Protein AF-A0AAD1ZZU9-F1 (afdb_monomer)

InterPro domains:
  IPR015943 WD40/YVTN repeat-like-containing domain superfamily [G3DSA:2.130.10.10] (36-115)
  IPR036322 WD40-repeat-containing domain superfamily [SSF50978] (57-115)
  IPR045161 U3 small nucleolar RNA-associated protein 18 [PTHR18359] (18-115)

Radius of gyration: 28.48 Å; Cα contacts (8 Å, |Δi|>4): 158; chains: 1; bounding box: 65×38×75 Å

Nearest PDB structures (foldseek):
  7mq9-assembly1_LS  TM=8.471E-01  e=1.586E-06  Homo sapiens
  6zqa-assembly1_UR  TM=8.095E-01  e=3.127E-05  Saccharomyces cerevisiae S288C
  7d5t-assembly1_B8  TM=7.642E-01  e=8.991E-05  Saccharomyces cerevisiae S288C
  6zqe-assembly1_UR  TM=7.187E-01  e=8.991E-05  Saccharomyces cerevisiae S288C
  9hcj-assembly1_N0  TM=8.098E-01  e=1.211E-01  Dictyostelium discoideum

Secondary structure (DSSP, 8-state):
-----------TT-TT-TTGGGTTT--GGGS-PPPSSPBTTB--------TTSSS--SS-EEEEEE-SSSSEEEEEETTSEEEEEE--SSS--EEEEEE-TT---S-----TT-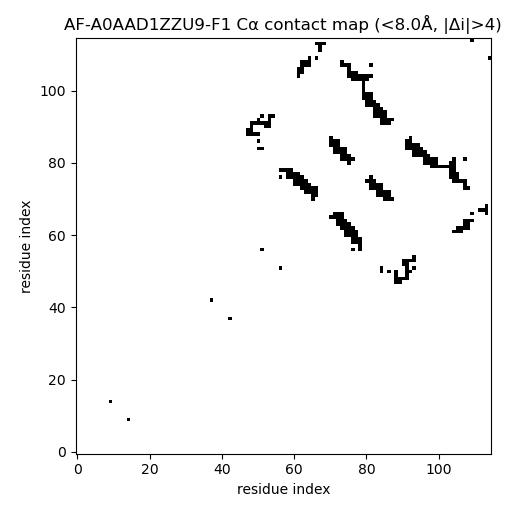-

Organism: NCBI:txid56036

Foldseek 3Di:
DDDDDDDDDDDPVCPPDPPPVCVVVDCPVVPPDDDPDDDPPDDDDDDFDDLCPVPDDPADFQDWDDQPPFQWIWTAFQQQKIWIWRHPSHCRHTPDIDHDPPDHGNDDDADPNRD

Sequence (115 aa):
MSIKKVGAVVASGYEDAEGVDDILKRNEDLVLKNSTKLLLRRLEYLRLVDANMMERSNGPVKSVQFHKNAHLLLAGELDKTIRFIQIDGKKNAKIQSIFLGGYPIYKASFLPDGS

Mean predicted aligned error: 11.04 Å

Solvent-accessible surface area (backbone atoms only — not comparable to full-atom values): 7498 Å² total; per-residue (Å²): 137,85,83,79,79,81,75,82,84,77,62,96,88,58,86,86,55,86,65,61,88,50,58,82,76,52,66,78,83,72,54,86,72,84,69,95,63,85,56,84,102,51,85,90,84,80,90,63,54,60,62,50,66,75,58,71,75,90,39,63,73,55,22,73,37,71,43,81,89,52,61,35,33,42,39,17,14,54,68,15,33,40,36,34,26,37,60,74,60,69,69,13,48,72,74,48,75,46,76,42,88,96,46,59,29,69,72,57,74,66,45,99,90,44,94

pLDDT: mean 85.4, std 15.62, range [37.75, 97.56]

Structure (mmCIF, N/CA/C/O backbone):
data_AF-A0AAD1ZZU9-F1
#
_entry.id   AF-A0AAD1ZZU9-F1
#
loop_
_atom_site.group_PDB
_atom_site.id
_atom_site.type_symbol
_atom_site.label_atom_id
_atom_site.label_alt_id
_atom_site.label_comp_id
_atom_site.label_asym_id
_atom_site.label_entity_id
_atom_site.label_seq_id
_atom_site.pdbx_PDB_ins_code
_atom_site.Cartn_x
_atom_site.Cartn_y
_atom_site.Cartn_z
_atom_site.occupancy
_atom_site.B_iso_or_equiv
_atom_site.auth_seq_id
_atom_site.auth_comp_id
_atom_site.auth_asym_id
_atom_site.auth_atom_id
_atom_site.pdbx_PDB_model_num
ATOM 1 N N . MET A 1 1 ? 50.707 -8.630 -58.024 1.00 39.56 1 MET A N 1
ATOM 2 C CA . MET A 1 1 ? 50.438 -9.884 -57.287 1.00 39.56 1 MET A CA 1
ATOM 3 C C . MET A 1 1 ? 49.064 -9.731 -56.639 1.00 39.56 1 MET A C 1
ATOM 5 O O . MET A 1 1 ? 48.946 -8.993 -55.673 1.00 39.56 1 MET A O 1
ATOM 9 N N . SER A 1 2 ? 48.008 -10.280 -57.250 1.00 37.75 2 SER A N 1
ATOM 10 C CA . SER A 1 2 ? 46.629 -10.133 -56.750 1.00 37.75 2 SER A CA 1
ATOM 11 C C . SER A 1 2 ? 46.348 -11.159 -55.660 1.00 37.75 2 SER A C 1
ATOM 13 O O . SER A 1 2 ? 46.465 -12.360 -55.898 1.00 37.75 2 SER A O 1
ATOM 15 N N . ILE A 1 3 ? 45.963 -10.685 -54.478 1.00 44.66 3 ILE A N 1
ATOM 16 C CA . ILE A 1 3 ? 45.584 -11.521 -53.339 1.00 44.66 3 ILE A CA 1
ATOM 17 C C . ILE A 1 3 ? 44.119 -11.927 -53.542 1.00 44.66 3 ILE A C 1
ATOM 19 O O . ILE A 1 3 ? 43.223 -11.084 -53.494 1.00 44.66 3 ILE A O 1
ATOM 23 N N . LYS A 1 4 ? 43.868 -13.213 -53.817 1.00 45.16 4 LYS A N 1
ATOM 24 C CA . LYS A 1 4 ? 42.508 -13.765 -53.883 1.00 45.16 4 LYS A CA 1
ATOM 25 C C . LYS A 1 4 ? 41.908 -13.782 -52.475 1.00 45.16 4 LYS A C 1
ATOM 27 O O . LYS A 1 4 ? 42.469 -14.399 -51.573 1.00 45.16 4 LYS A O 1
ATOM 32 N N . LYS A 1 5 ? 40.754 -13.133 -52.303 1.00 47.88 5 LYS A N 1
ATOM 33 C CA . LYS A 1 5 ? 39.893 -13.312 -51.126 1.00 47.88 5 LYS A CA 1
ATOM 34 C C . LYS A 1 5 ? 39.395 -14.759 -51.123 1.00 47.88 5 LYS A C 1
ATOM 36 O O . LYS A 1 5 ? 38.763 -15.188 -52.086 1.00 47.88 5 LYS A O 1
ATOM 41 N N . VAL A 1 6 ? 39.697 -15.500 -50.063 1.00 47.91 6 VAL A N 1
ATOM 42 C CA . VAL A 1 6 ? 39.103 -16.816 -49.817 1.00 47.91 6 VAL A CA 1
ATOM 43 C C . VAL A 1 6 ? 37.670 -16.571 -49.348 1.00 47.91 6 VAL A C 1
ATOM 45 O O . VAL A 1 6 ? 37.459 -15.952 -48.307 1.00 47.91 6 VAL A O 1
ATOM 48 N N . GLY A 1 7 ? 36.697 -16.973 -50.166 1.00 51.41 7 GLY A N 1
ATOM 49 C CA . GLY A 1 7 ? 35.285 -16.975 -49.790 1.00 51.41 7 GLY A CA 1
ATOM 50 C C . GLY A 1 7 ? 35.022 -18.084 -48.776 1.00 51.41 7 GLY A C 1
ATOM 51 O O . GLY A 1 7 ? 35.554 -19.185 -48.917 1.00 51.41 7 GLY A O 1
ATOM 52 N N . ALA A 1 8 ? 34.242 -17.779 -47.742 1.00 60.19 8 ALA A N 1
ATOM 53 C CA . ALA A 1 8 ? 33.773 -18.778 -46.793 1.00 60.19 8 ALA A CA 1
ATOM 54 C C . ALA A 1 8 ? 32.912 -19.816 -47.532 1.00 60.19 8 ALA A C 1
ATOM 56 O O . ALA A 1 8 ? 32.058 -19.454 -48.339 1.00 60.19 8 ALA A O 1
ATOM 57 N N . VAL A 1 9 ? 33.170 -21.103 -47.290 1.00 58.69 9 VAL A N 1
ATOM 58 C CA . VAL A 1 9 ? 32.378 -22.202 -47.853 1.00 58.69 9 VAL A CA 1
ATOM 59 C C . VAL A 1 9 ? 31.136 -22.366 -46.985 1.00 58.69 9 VAL A C 1
ATOM 61 O O . VAL A 1 9 ? 31.241 -22.763 -45.824 1.00 58.69 9 VAL A O 1
ATOM 64 N N . VAL A 1 10 ? 29.974 -22.030 -47.541 1.00 56.84 10 VAL A N 1
ATOM 65 C CA . VAL A 1 10 ? 28.673 -22.186 -46.883 1.00 56.84 10 VAL A CA 1
ATOM 66 C C . VAL A 1 10 ? 28.259 -23.656 -46.980 1.00 56.84 10 VAL A C 1
ATOM 68 O O . VAL A 1 10 ? 28.340 -24.265 -48.046 1.00 56.84 10 VAL A O 1
ATOM 71 N N . ALA A 1 11 ? 27.870 -24.263 -45.858 1.00 58.75 11 ALA A N 1
ATOM 72 C CA . ALA A 1 11 ? 27.366 -25.632 -45.855 1.00 58.75 11 ALA A CA 1
ATOM 73 C C . ALA A 1 11 ? 26.010 -25.686 -46.582 1.00 58.75 11 ALA A C 1
ATOM 75 O O . ALA A 1 11 ? 25.124 -24.887 -46.292 1.00 58.75 11 ALA A O 1
ATOM 76 N N . SER A 1 12 ? 25.856 -26.665 -47.479 1.00 55.09 12 SER A N 1
ATOM 77 C CA . SER A 1 12 ? 24.779 -26.849 -48.477 1.00 55.09 12 SER A CA 1
ATOM 78 C C . SER A 1 12 ? 23.316 -26.809 -47.976 1.00 55.09 12 SER A C 1
ATOM 80 O O . SER A 1 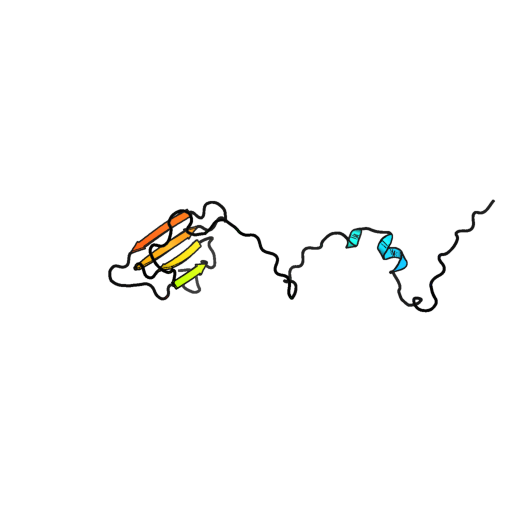12 ? 22.404 -26.965 -48.779 1.00 55.09 12 SER A O 1
ATOM 82 N N . GLY A 1 13 ? 23.060 -26.636 -46.678 1.00 56.97 13 GLY A N 1
ATOM 83 C CA . GLY A 1 13 ? 21.715 -26.526 -46.092 1.00 56.97 13 GLY A CA 1
ATOM 84 C C . GLY A 1 13 ? 21.349 -25.130 -45.578 1.00 56.97 13 GLY A C 1
ATOM 85 O O . GLY A 1 13 ? 20.318 -24.992 -44.927 1.00 56.97 13 GLY A O 1
ATOM 86 N N . TYR A 1 14 ? 22.194 -24.121 -45.816 1.00 56.75 14 TYR A N 1
ATOM 87 C CA . TYR A 1 14 ? 22.061 -22.766 -45.260 1.00 56.75 14 TYR A CA 1
ATOM 88 C C . TYR A 1 14 ? 22.121 -21.663 -46.332 1.00 56.75 14 TYR A C 1
ATOM 90 O O . TYR A 1 14 ? 22.488 -20.532 -46.031 1.00 56.75 14 TYR A O 1
ATOM 98 N N . GLU A 1 15 ? 21.782 -21.979 -47.585 1.00 58.78 15 GLU A N 1
ATOM 99 C CA . GLU A 1 15 ? 21.848 -21.019 -48.702 1.00 58.78 15 GLU A CA 1
ATOM 100 C C . GLU A 1 15 ? 20.760 -19.923 -48.631 1.00 58.78 15 GLU A C 1
ATOM 102 O O . GLU A 1 15 ? 20.956 -18.841 -49.175 1.00 58.78 15 GLU A O 1
ATOM 107 N N . ASP A 1 16 ? 19.671 -20.149 -47.882 1.00 56.34 16 ASP A N 1
ATOM 108 C CA . ASP A 1 16 ? 18.501 -19.249 -47.812 1.00 56.34 16 ASP A CA 1
ATOM 109 C C . ASP A 1 16 ? 18.508 -18.264 -46.629 1.00 56.34 16 ASP A C 1
ATOM 111 O O . ASP A 1 16 ? 17.505 -17.613 -46.330 1.00 56.34 16 ASP A O 1
ATOM 115 N N . ALA A 1 17 ? 19.619 -18.156 -45.906 1.00 61.91 17 ALA A N 1
ATOM 116 C CA . ALA A 1 17 ? 19.694 -17.319 -44.719 1.00 61.91 17 ALA A CA 1
ATOM 117 C C . ALA A 1 17 ? 20.430 -16.004 -45.038 1.00 61.91 17 ALA A C 1
ATOM 119 O O . ALA A 1 17 ? 21.558 -15.766 -44.605 1.00 61.91 17 ALA A O 1
ATOM 120 N N . GLU A 1 18 ? 19.791 -15.133 -45.827 1.00 64.00 18 GLU A N 1
ATOM 121 C CA . GLU A 1 18 ? 20.300 -13.777 -46.066 1.00 64.00 18 GLU A CA 1
ATOM 122 C C . GLU A 1 18 ? 20.523 -13.054 -44.720 1.00 64.00 18 GLU A C 1
ATOM 124 O O . GLU A 1 18 ? 19.598 -12.857 -43.933 1.00 64.00 18 GLU A O 1
ATOM 129 N N . GLY A 1 19 ? 21.774 -12.672 -44.437 1.00 64.94 19 GLY A N 1
ATOM 130 C CA . GLY A 1 19 ? 22.140 -11.841 -43.282 1.00 64.94 19 GLY A CA 1
ATOM 131 C C . GLY A 1 19 ? 22.716 -12.556 -42.051 1.00 64.94 19 GLY A C 1
ATOM 132 O O . GLY A 1 19 ? 23.210 -11.866 -41.158 1.00 64.94 19 GLY A O 1
ATOM 133 N N . VAL A 1 20 ? 22.754 -13.896 -41.979 1.00 69.25 20 VAL A N 1
ATOM 134 C CA . VAL A 1 20 ? 23.422 -14.592 -40.843 1.00 69.25 20 VAL A CA 1
ATOM 135 C C . VAL A 1 20 ? 24.940 -14.474 -40.884 1.00 69.25 20 VAL A C 1
ATOM 137 O O . VAL A 1 20 ? 25.561 -14.400 -39.829 1.00 69.25 20 VAL A O 1
ATOM 140 N N . ASP A 1 21 ? 25.554 -14.377 -42.063 1.00 76.06 21 ASP A N 1
ATOM 141 C CA . ASP A 1 21 ? 27.012 -14.222 -42.179 1.00 76.06 21 ASP A CA 1
ATOM 142 C C . ASP A 1 21 ? 27.528 -12.905 -41.576 1.00 76.06 21 ASP A C 1
ATOM 144 O O . ASP A 1 21 ? 28.711 -12.778 -41.247 1.00 76.06 21 ASP A O 1
ATOM 148 N N . ASP A 1 22 ? 26.649 -11.912 -41.426 1.00 79.12 22 ASP A N 1
ATOM 149 C CA . ASP A 1 22 ? 26.970 -10.596 -40.878 1.00 79.12 22 ASP A CA 1
ATOM 150 C C . ASP A 1 22 ? 26.633 -10.467 -39.383 1.00 79.12 22 ASP A C 1
ATOM 152 O O . ASP A 1 22 ? 27.093 -9.518 -38.743 1.00 79.12 22 ASP A O 1
ATOM 156 N N . ILE A 1 23 ? 25.929 -11.446 -38.792 1.00 77.94 23 ILE A N 1
ATOM 157 C CA . ILE A 1 23 ? 25.424 -11.388 -37.406 1.00 77.94 23 ILE A CA 1
ATOM 158 C C . ILE A 1 23 ? 26.537 -11.242 -36.359 1.00 77.94 23 ILE A C 1
ATOM 160 O O . ILE A 1 23 ? 26.339 -10.614 -35.325 1.00 77.94 23 ILE A O 1
ATOM 164 N N . LEU A 1 24 ? 27.727 -11.792 -36.632 1.00 83.44 24 LEU A N 1
ATOM 165 C CA . LEU A 1 24 ? 28.895 -11.701 -35.746 1.00 83.44 24 LEU A CA 1
ATOM 166 C C . LEU A 1 24 ? 29.874 -10.589 -36.149 1.00 83.44 24 LEU A C 1
ATOM 168 O O . LEU A 1 24 ? 30.869 -10.367 -35.462 1.00 83.44 24 LEU A O 1
ATOM 172 N N . LYS A 1 25 ? 29.628 -9.892 -37.266 1.00 86.00 25 LYS A N 1
ATOM 173 C CA . LYS A 1 25 ? 30.494 -8.801 -37.745 1.00 86.00 25 LYS A CA 1
ATOM 174 C C . LYS A 1 25 ? 30.166 -7.465 -37.080 1.00 86.00 25 LYS A C 1
ATOM 176 O O . LYS A 1 25 ? 30.954 -6.527 -37.192 1.00 86.00 25 LYS A O 1
ATOM 181 N N . ARG A 1 26 ? 29.017 -7.367 -36.402 1.00 80.25 26 ARG A N 1
ATOM 182 C CA . ARG A 1 26 ? 28.552 -6.173 -35.687 1.00 80.25 26 ARG A CA 1
ATOM 183 C C . ARG A 1 26 ? 28.032 -6.553 -34.304 1.00 80.25 26 ARG A C 1
ATOM 185 O O . ARG A 1 26 ? 27.534 -7.648 -34.092 1.00 80.25 26 ARG A O 1
ATOM 192 N N . ASN A 1 27 ? 28.152 -5.630 -33.358 1.00 82.19 27 ASN A N 1
ATOM 193 C CA . ASN A 1 27 ? 27.701 -5.795 -31.973 1.00 82.19 27 ASN A CA 1
ATOM 194 C C . ASN A 1 27 ? 26.391 -5.043 -31.671 1.00 82.19 27 ASN A C 1
ATOM 196 O O . ASN A 1 27 ? 25.968 -4.991 -30.518 1.00 82.19 27 ASN A O 1
ATOM 200 N N . GLU A 1 28 ? 25.757 -4.457 -32.688 1.00 82.06 28 GLU A N 1
ATOM 201 C CA . GLU A 1 28 ? 24.579 -3.590 -32.559 1.00 82.06 28 GLU A CA 1
ATOM 202 C C . GLU A 1 28 ? 23.373 -4.287 -31.907 1.00 82.06 28 GLU A C 1
ATOM 204 O O . GLU A 1 28 ? 22.672 -3.682 -31.094 1.00 82.06 28 GLU A O 1
ATOM 209 N N . ASP A 1 29 ? 23.192 -5.583 -32.164 1.00 75.62 29 ASP A N 1
ATOM 210 C CA . ASP A 1 29 ? 22.103 -6.383 -31.593 1.00 75.62 29 ASP A CA 1
ATOM 211 C C . ASP A 1 29 ? 22.455 -7.090 -30.274 1.00 75.62 29 ASP A C 1
ATOM 213 O O . ASP A 1 29 ? 21.581 -7.682 -29.643 1.00 75.62 29 ASP A O 1
ATOM 217 N N . LEU A 1 30 ? 23.706 -6.983 -29.804 1.00 79.12 30 LEU A N 1
ATOM 218 C CA . LEU A 1 30 ? 24.112 -7.460 -28.472 1.00 79.12 30 LEU A CA 1
ATOM 219 C C . LEU A 1 30 ? 23.750 -6.468 -27.360 1.00 79.12 30 LEU A C 1
ATOM 221 O O . LEU A 1 30 ? 23.786 -6.816 -26.177 1.00 79.12 30 LEU A O 1
ATOM 225 N N . VAL A 1 31 ? 23.418 -5.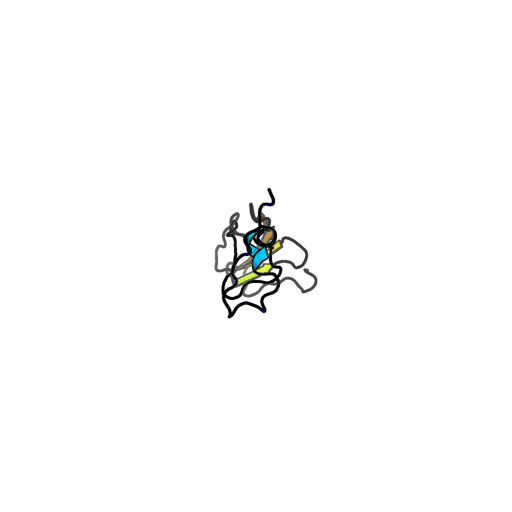226 -27.719 1.00 80.62 31 VAL A N 1
ATOM 226 C CA . VAL A 1 31 ? 22.942 -4.234 -26.757 1.00 80.62 31 VAL A CA 1
ATOM 227 C C . VAL A 1 31 ? 21.580 -4.690 -26.245 1.00 80.62 31 VAL A C 1
ATOM 229 O O . VAL A 1 31 ? 20.635 -4.846 -27.017 1.00 80.62 31 VAL A O 1
ATOM 232 N N . LEU A 1 32 ? 21.472 -4.887 -24.929 1.00 74.44 32 LEU A N 1
ATOM 233 C CA . LEU A 1 32 ? 20.212 -5.224 -24.271 1.00 74.44 32 LEU A CA 1
ATOM 234 C C . LEU A 1 32 ? 19.187 -4.114 -24.532 1.00 74.44 32 LEU A C 1
ATOM 236 O O . LEU A 1 32 ? 19.209 -3.054 -23.905 1.00 74.44 32 LEU A O 1
ATOM 240 N N . LYS A 1 33 ? 18.281 -4.357 -25.481 1.00 75.56 33 LYS A N 1
ATOM 241 C CA . LYS A 1 33 ? 17.144 -3.477 -25.750 1.00 75.56 33 LYS A CA 1
ATOM 242 C C . LYS A 1 33 ? 16.133 -3.685 -24.628 1.00 75.56 33 LYS A C 1
ATOM 244 O O . LYS A 1 33 ? 15.658 -4.800 -24.413 1.00 75.56 33 LYS A O 1
ATOM 249 N N . ASN A 1 34 ? 15.813 -2.618 -23.901 1.00 75.12 34 ASN A N 1
ATOM 250 C CA . ASN A 1 34 ? 14.821 -2.697 -22.838 1.00 75.12 34 ASN A CA 1
ATOM 251 C C . ASN A 1 34 ? 13.443 -2.971 -23.466 1.00 75.12 34 ASN A C 1
ATOM 253 O O . ASN A 1 34 ? 12.971 -2.196 -24.299 1.00 75.12 34 ASN A O 1
ATOM 257 N N . SER A 1 35 ? 12.819 -4.093 -23.113 1.00 80.38 35 SER A N 1
ATOM 258 C CA . SER A 1 35 ? 11.490 -4.453 -23.614 1.00 80.38 35 SER A CA 1
ATOM 259 C C . SER A 1 35 ? 10.417 -3.688 -22.842 1.00 80.38 35 SER A C 1
ATOM 261 O O . SER A 1 35 ? 10.462 -3.605 -21.618 1.00 80.38 35 SER A O 1
ATOM 263 N N . THR A 1 36 ? 9.401 -3.175 -23.537 1.00 85.75 36 THR A N 1
ATOM 264 C CA . THR A 1 36 ? 8.207 -2.586 -22.899 1.00 85.75 36 THR A CA 1
ATOM 265 C C . THR A 1 36 ? 7.221 -3.642 -22.398 1.00 85.75 36 THR A C 1
ATOM 267 O O . THR A 1 36 ? 6.292 -3.325 -21.657 1.00 85.75 36 THR A O 1
ATOM 270 N N . LYS A 1 37 ? 7.403 -4.904 -22.804 1.00 89.00 37 LYS A N 1
ATOM 271 C CA . LYS A 1 37 ? 6.578 -6.044 -22.400 1.00 89.00 37 LYS A CA 1
ATOM 272 C C . LYS A 1 37 ? 7.339 -6.923 -21.420 1.00 89.00 37 LYS A C 1
ATOM 274 O O . LYS A 1 37 ? 8.525 -7.194 -21.619 1.00 89.00 37 LYS A O 1
ATOM 279 N N . LEU A 1 38 ? 6.624 -7.417 -20.414 1.00 89.69 38 LEU A N 1
ATOM 280 C CA . LEU A 1 38 ? 7.146 -8.419 -19.494 1.00 89.69 38 LEU A CA 1
ATOM 281 C C . LEU A 1 38 ? 7.471 -9.709 -20.247 1.00 89.69 38 LEU A C 1
ATOM 283 O O . LEU A 1 38 ? 6.718 -10.148 -21.120 1.00 89.69 38 LEU A O 1
ATOM 287 N N . LEU A 1 39 ? 8.585 -10.326 -19.874 1.00 89.62 39 LEU A N 1
ATOM 288 C CA . LEU A 1 39 ? 8.959 -11.632 -20.387 1.00 89.62 39 LEU A CA 1
ATOM 289 C C . LEU A 1 39 ? 8.110 -12.711 -19.717 1.00 89.62 39 LEU A C 1
ATOM 291 O O . LEU A 1 39 ? 7.839 -12.682 -18.515 1.00 89.62 39 LEU A O 1
ATOM 295 N N . LEU A 1 40 ? 7.705 -13.710 -20.496 1.00 92.31 40 LEU A N 1
ATOM 296 C CA . LEU A 1 40 ? 7.017 -14.864 -19.937 1.00 92.31 40 LEU A CA 1
ATOM 297 C C . LEU A 1 40 ? 7.986 -15.648 -19.038 1.00 92.31 40 LEU A C 1
ATOM 299 O O . LEU A 1 40 ? 9.151 -15.836 -19.382 1.00 92.31 40 LEU A O 1
ATOM 303 N N . ARG A 1 41 ? 7.498 -16.138 -17.892 1.00 93.25 41 ARG A N 1
ATOM 304 C CA . ARG A 1 41 ? 8.253 -16.946 -16.907 1.00 93.25 41 ARG A CA 1
ATOM 305 C C . ARG A 1 41 ? 9.448 -16.248 -16.237 1.00 93.25 41 ARG A C 1
ATOM 307 O O . ARG A 1 41 ? 10.075 -16.869 -15.383 1.00 93.25 41 ARG A O 1
ATOM 314 N N . ARG A 1 42 ? 9.760 -14.992 -16.572 1.00 90.44 42 ARG A N 1
ATOM 315 C CA . ARG A 1 42 ? 10.836 -14.204 -15.953 1.00 90.44 42 ARG A CA 1
ATOM 316 C C . ARG A 1 42 ? 10.304 -12.833 -15.553 1.00 90.44 42 ARG A C 1
ATOM 318 O O . ARG A 1 42 ? 9.979 -12.023 -16.412 1.00 90.44 42 ARG A O 1
ATOM 325 N N . LEU A 1 43 ? 10.255 -12.582 -14.247 1.00 91.62 43 LEU A N 1
ATOM 326 C CA . LEU A 1 43 ? 9.927 -11.277 -13.686 1.00 91.62 43 LEU A CA 1
ATOM 327 C C 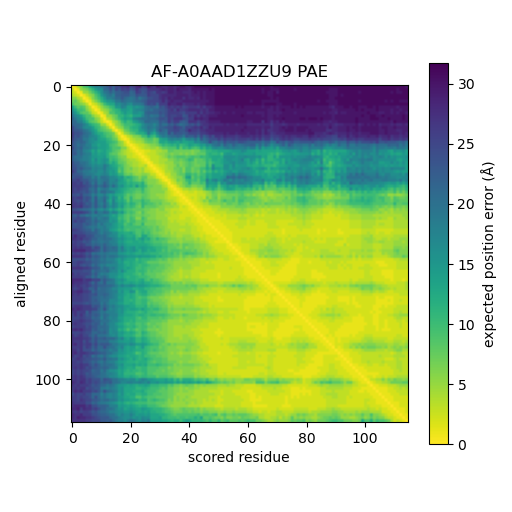. LEU A 1 43 ? 11.187 -10.664 -13.082 1.00 91.62 43 LEU A C 1
ATOM 329 O O . LEU A 1 43 ? 11.747 -11.202 -12.129 1.00 91.62 43 LEU A O 1
ATOM 333 N N . GLU A 1 44 ? 11.617 -9.544 -13.640 1.00 90.38 44 GLU A N 1
ATOM 334 C CA . GLU A 1 44 ? 12.699 -8.739 -13.083 1.00 90.38 44 GLU A CA 1
ATOM 335 C C . GLU A 1 44 ? 12.100 -7.739 -12.094 1.00 90.38 44 GLU A C 1
ATOM 337 O O . GLU A 1 44 ? 11.167 -7.007 -12.424 1.00 90.38 44 GLU A O 1
ATOM 342 N N . TYR A 1 45 ? 12.596 -7.738 -10.859 1.00 93.12 45 TYR A N 1
ATOM 343 C CA . TYR A 1 45 ? 12.121 -6.846 -9.806 1.00 93.12 45 TYR A CA 1
ATOM 344 C C . TYR A 1 45 ? 13.266 -6.459 -8.872 1.00 93.12 45 TYR A C 1
ATOM 346 O O . TYR A 1 45 ? 14.251 -7.183 -8.730 1.00 93.12 45 TYR A O 1
ATOM 354 N N . LEU A 1 46 ? 13.111 -5.318 -8.203 1.00 95.12 46 LEU A N 1
ATOM 355 C CA . LEU A 1 46 ? 14.021 -4.853 -7.163 1.00 95.12 46 LEU A CA 1
ATOM 356 C C . LEU A 1 46 ? 13.251 -4.695 -5.857 1.00 95.12 46 LEU A C 1
ATOM 358 O O . LEU A 1 46 ? 12.140 -4.165 -5.838 1.00 95.12 46 LEU A O 1
ATOM 362 N N . ARG A 1 47 ? 13.849 -5.148 -4.753 1.00 95.38 47 ARG A N 1
ATOM 363 C CA . ARG A 1 47 ? 13.300 -4.904 -3.420 1.00 95.38 47 ARG A CA 1
ATOM 364 C C . ARG A 1 47 ? 13.679 -3.496 -2.972 1.00 95.38 47 ARG A C 1
ATOM 366 O O . ARG A 1 47 ? 14.860 -3.166 -2.908 1.00 95.38 47 ARG A O 1
ATOM 373 N N . LEU A 1 48 ? 12.670 -2.700 -2.643 1.00 95.62 48 LEU A N 1
ATOM 374 C CA . LEU A 1 48 ? 12.835 -1.383 -2.034 1.00 95.62 48 LEU A CA 1
ATOM 375 C C . LEU A 1 48 ? 12.623 -1.457 -0.521 1.00 95.62 48 LEU A C 1
ATOM 377 O O . LEU A 1 48 ? 12.311 -2.516 0.029 1.00 95.62 48 LEU A O 1
ATOM 381 N N . VAL A 1 49 ? 12.812 -0.318 0.143 1.00 95.75 49 VAL A N 1
ATOM 382 C CA . VAL A 1 49 ? 12.510 -0.167 1.567 1.00 95.75 49 VAL A CA 1
ATOM 383 C C . VAL A 1 49 ? 11.018 -0.397 1.810 1.00 95.75 49 VAL A C 1
ATOM 385 O O . VAL A 1 49 ? 10.181 0.022 1.007 1.00 95.75 49 VAL A O 1
ATOM 388 N N . ASP A 1 50 ? 10.695 -1.053 2.925 1.00 95.88 50 ASP A N 1
ATOM 389 C CA . ASP A 1 50 ? 9.316 -1.336 3.316 1.00 95.88 50 ASP A CA 1
ATOM 390 C C . ASP A 1 50 ? 8.519 -0.024 3.473 1.00 95.88 50 ASP A C 1
ATOM 392 O O . ASP A 1 50 ? 9.019 0.983 3.982 1.00 95.88 50 ASP A O 1
ATOM 396 N N . ALA A 1 51 ? 7.261 -0.007 3.026 1.00 95.94 51 ALA A N 1
ATOM 397 C CA . ALA A 1 51 ? 6.439 1.206 3.065 1.00 95.94 51 ALA A CA 1
ATOM 398 C C . ALA A 1 51 ? 6.164 1.678 4.503 1.00 95.94 51 ALA A C 1
ATOM 400 O O . ALA A 1 51 ? 6.241 2.862 4.803 1.00 95.94 51 ALA A O 1
ATOM 401 N N . ASN A 1 52 ? 5.902 0.747 5.418 1.00 93.50 52 ASN A N 1
ATOM 402 C CA . ASN A 1 52 ? 5.616 1.023 6.826 1.00 93.50 52 ASN A CA 1
ATOM 403 C C . ASN A 1 52 ? 6.884 1.059 7.705 1.00 93.50 52 ASN A C 1
ATOM 405 O O . ASN A 1 52 ? 6.809 0.827 8.910 1.00 93.50 52 ASN A O 1
ATOM 409 N N . MET A 1 53 ? 8.057 1.341 7.124 1.00 93.06 53 MET A N 1
ATOM 410 C CA . MET A 1 53 ? 9.335 1.370 7.849 1.00 93.06 53 MET A CA 1
ATOM 411 C C . MET A 1 53 ? 9.328 2.370 9.016 1.00 93.06 53 MET A C 1
ATOM 413 O O . MET A 1 53 ? 9.860 2.067 10.081 1.00 93.06 53 MET A O 1
ATOM 417 N N . MET A 1 54 ? 8.726 3.552 8.828 1.00 92.38 54 MET A N 1
ATOM 418 C CA . MET A 1 54 ? 8.672 4.586 9.873 1.00 92.38 54 MET A CA 1
ATOM 419 C C . MET A 1 54 ? 7.750 4.224 11.036 1.00 92.38 54 MET A C 1
ATOM 421 O O . MET A 1 54 ? 8.025 4.585 12.177 1.00 92.38 54 MET A O 1
ATOM 425 N N . GLU A 1 55 ? 6.6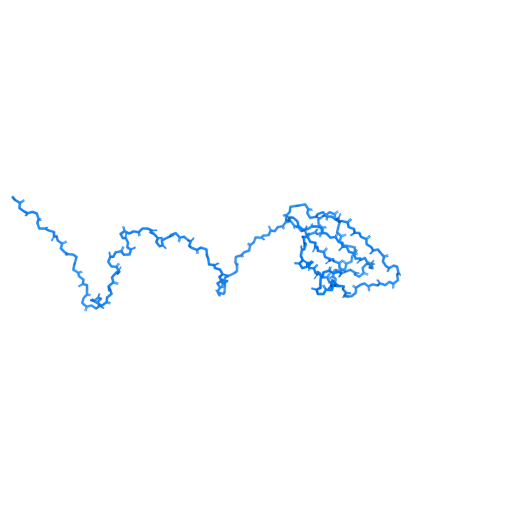42 3.549 10.749 1.00 91.25 55 GLU A N 1
ATOM 426 C CA . GLU A 1 55 ? 5.673 3.140 11.755 1.00 91.25 55 GLU A CA 1
ATOM 427 C C . GLU A 1 55 ? 5.057 1.819 11.330 1.00 91.25 55 GLU A C 1
ATOM 429 O O . GLU A 1 55 ? 4.267 1.755 10.384 1.00 91.25 55 GLU A O 1
ATOM 434 N N . ARG A 1 56 ? 5.440 0.761 12.043 1.00 90.88 56 ARG A N 1
ATOM 435 C CA . ARG A 1 56 ? 4.904 -0.569 11.800 1.00 90.88 56 ARG A CA 1
ATOM 436 C C . ARG A 1 56 ? 3.458 -0.653 12.261 1.00 90.88 56 ARG A C 1
ATOM 438 O O . ARG A 1 56 ? 3.051 -0.045 13.247 1.00 90.88 56 ARG A O 1
ATOM 445 N N . SER A 1 57 ? 2.724 -1.479 11.541 1.00 90.56 57 SER A N 1
ATOM 446 C CA . SER A 1 57 ? 1.351 -1.846 11.830 1.00 90.56 57 SER A CA 1
ATOM 447 C C . SER A 1 57 ? 1.244 -2.575 13.173 1.00 90.56 57 SER A C 1
ATOM 449 O O . SER A 1 57 ? 2.003 -3.515 13.417 1.00 90.56 57 SER A O 1
ATOM 451 N N . ASN A 1 58 ? 0.297 -2.177 14.029 1.00 91.31 58 ASN A N 1
ATOM 452 C CA . ASN A 1 58 ? 0.027 -2.865 15.303 1.00 91.31 58 ASN A CA 1
ATOM 453 C C . ASN A 1 58 ? -0.944 -4.046 15.141 1.00 91.31 58 ASN A C 1
ATOM 455 O O . ASN A 1 58 ? -1.230 -4.764 16.098 1.00 91.31 58 ASN A O 1
ATOM 459 N N . GLY A 1 59 ? -1.455 -4.257 13.928 1.00 91.50 59 GLY A N 1
ATOM 460 C CA . GLY A 1 59 ? -2.298 -5.389 13.581 1.00 91.50 59 GLY A CA 1
ATOM 461 C C . GLY A 1 59 ? -2.140 -5.794 12.115 1.00 91.50 59 GLY A C 1
ATOM 462 O O . GLY A 1 59 ? -1.359 -5.198 11.372 1.00 91.50 59 GLY A O 1
ATOM 463 N N . PRO A 1 60 ? -2.877 -6.824 11.673 1.00 95.56 60 PRO A N 1
ATOM 464 C CA . PRO A 1 60 ? -2.867 -7.239 10.279 1.00 95.56 60 PRO A CA 1
ATOM 465 C C . PRO A 1 60 ? -3.346 -6.123 9.345 1.00 95.56 60 PRO A C 1
ATOM 467 O O . PRO A 1 60 ? -4.431 -5.563 9.531 1.00 95.56 60 PRO A O 1
ATOM 470 N N . VAL A 1 61 ? -2.566 -5.865 8.296 1.00 96.75 61 VAL A N 1
ATOM 471 C CA . VAL A 1 61 ? -2.971 -4.998 7.185 1.00 96.75 61 VAL A CA 1
ATOM 472 C C . VAL A 1 61 ? -3.968 -5.761 6.315 1.00 96.75 61 VAL A C 1
ATOM 474 O O . VAL A 1 61 ? -3.674 -6.855 5.831 1.00 96.75 61 VAL A O 1
ATOM 477 N N . LYS A 1 62 ? -5.167 -5.205 6.130 1.00 97.38 62 LYS A N 1
ATOM 478 C CA . LYS A 1 62 ? -6.259 -5.837 5.368 1.00 97.38 62 LYS A CA 1
ATOM 479 C C . LYS A 1 62 ? -6.461 -5.231 3.994 1.00 97.38 62 LYS A C 1
ATOM 481 O O . LYS A 1 62 ? -6.906 -5.934 3.091 1.00 97.38 62 LYS A O 1
ATOM 486 N N . SER A 1 63 ? -6.120 -3.960 3.832 1.00 96.69 63 SER A N 1
ATOM 487 C CA . SER A 1 63 ? -6.212 -3.258 2.557 1.00 96.69 63 SER A CA 1
ATOM 488 C C . SER A 1 63 ? -4.981 -2.404 2.325 1.00 96.69 63 SER A C 1
ATOM 490 O O . SER A 1 63 ? -4.530 -1.707 3.230 1.00 96.69 63 SER A O 1
ATOM 492 N N . VAL A 1 64 ? -4.478 -2.437 1.096 1.00 97.06 64 VAL A N 1
ATOM 493 C CA . VAL A 1 64 ? -3.394 -1.582 0.619 1.00 97.06 64 VAL A CA 1
ATOM 494 C C . VAL A 1 64 ? -3.819 -1.025 -0.730 1.00 97.06 64 VAL A C 1
ATOM 496 O O . VAL A 1 64 ? -4.238 -1.793 -1.597 1.00 97.06 64 VAL A O 1
ATOM 499 N N . GLN A 1 65 ? -3.727 0.288 -0.917 1.00 97.44 65 GLN A N 1
ATOM 500 C CA . GLN A 1 65 ? -4.063 0.904 -2.195 1.00 97.44 65 GLN A CA 1
ATOM 501 C C . GLN A 1 65 ? -3.171 2.103 -2.497 1.00 97.44 65 GLN A C 1
ATOM 503 O O . GLN A 1 65 ? -2.964 2.971 -1.652 1.00 97.44 65 GLN A O 1
ATOM 508 N N . PHE A 1 66 ? -2.674 2.158 -3.728 1.00 96.56 66 PHE A N 1
ATOM 509 C CA . PHE A 1 66 ? -1.971 3.321 -4.246 1.00 96.56 66 PHE A CA 1
ATOM 510 C C . PHE A 1 66 ? -2.974 4.349 -4.753 1.00 96.56 66 PHE A C 1
ATOM 512 O O . PHE A 1 66 ? -3.935 4.010 -5.448 1.00 96.56 66 PHE A O 1
ATOM 519 N N . HIS A 1 67 ? -2.731 5.608 -4.420 1.00 96.69 67 HIS A N 1
ATOM 520 C CA . HIS A 1 67 ? -3.459 6.716 -5.005 1.00 96.69 67 HIS A CA 1
ATOM 521 C C . HIS A 1 67 ? -3.146 6.811 -6.505 1.00 96.69 67 HIS A C 1
ATOM 523 O O . HIS A 1 67 ? -2.004 6.642 -6.928 1.00 96.69 67 HIS A O 1
ATOM 529 N N . LYS A 1 68 ? -4.157 7.116 -7.323 1.00 93.25 68 LYS A N 1
ATOM 530 C CA . LYS A 1 68 ? -4.051 7.091 -8.791 1.00 93.25 68 LYS A CA 1
ATOM 531 C C . LYS A 1 68 ? -3.051 8.107 -9.357 1.00 93.25 68 LYS A C 1
ATOM 533 O O . LYS A 1 68 ? -2.325 7.794 -10.292 1.00 93.25 68 LYS A O 1
ATOM 538 N N . ASN A 1 69 ? -3.026 9.313 -8.786 1.00 91.25 69 ASN A N 1
ATOM 539 C CA . ASN A 1 69 ? -2.287 10.463 -9.329 1.00 91.25 69 ASN A CA 1
ATOM 540 C C . ASN A 1 69 ? -1.164 10.976 -8.409 1.00 91.25 69 ASN A C 1
ATOM 542 O O . ASN A 1 69 ? -0.564 12.006 -8.694 1.00 91.25 69 ASN A O 1
ATOM 546 N N . ALA A 1 70 ? -0.909 10.316 -7.277 1.00 92.25 70 ALA A N 1
ATOM 547 C CA . ALA A 1 70 ? 0.028 10.807 -6.267 1.00 92.25 70 ALA A CA 1
ATOM 548 C C . ALA A 1 70 ? 0.879 9.659 -5.734 1.00 92.25 70 ALA A C 1
ATOM 550 O O . ALA A 1 70 ? 0.452 8.507 -5.741 1.00 92.25 70 ALA A O 1
ATOM 551 N N . HIS A 1 71 ? 2.067 9.981 -5.227 1.00 94.75 71 HIS A N 1
ATOM 552 C CA . HIS A 1 71 ? 2.970 9.014 -4.599 1.00 94.75 71 HIS A CA 1
ATOM 553 C C . HIS A 1 71 ? 2.515 8.706 -3.169 1.00 94.75 71 HIS A C 1
ATOM 555 O O . HIS A 1 71 ? 3.238 8.951 -2.206 1.00 94.75 71 HIS A O 1
ATOM 561 N N . LEU A 1 72 ? 1.281 8.229 -3.038 1.00 96.12 72 LEU A N 1
ATOM 562 C CA . LEU A 1 72 ? 0.592 8.025 -1.776 1.00 96.12 72 LEU A CA 1
ATOM 563 C C . LEU A 1 72 ? 0.059 6.598 -1.706 1.00 96.12 72 LEU A C 1
ATOM 565 O O . LEU A 1 72 ? -0.563 6.102 -2.644 1.00 96.12 72 LEU A O 1
ATOM 569 N N . LEU A 1 73 ? 0.288 5.959 -0.569 1.00 97.19 73 LEU A N 1
ATOM 570 C CA . LEU A 1 73 ? -0.217 4.647 -0.219 1.00 97.19 73 LEU A CA 1
ATOM 571 C C . LEU A 1 73 ? -1.166 4.776 0.966 1.00 97.19 73 LEU A C 1
ATOM 573 O O . LEU A 1 73 ? -0.824 5.384 1.979 1.00 97.19 73 LEU A O 1
ATOM 577 N N . LEU A 1 74 ? -2.332 4.157 0.841 1.00 97.25 74 LEU A N 1
ATOM 578 C CA . LEU A 1 74 ? -3.251 3.899 1.935 1.00 97.25 74 LEU A CA 1
ATOM 579 C C . LEU A 1 74 ? -3.018 2.476 2.446 1.00 97.25 74 LEU A C 1
ATOM 581 O O . LEU A 1 74 ? -3.002 1.531 1.656 1.00 97.25 74 LEU A O 1
ATOM 585 N N . ALA A 1 75 ? -2.900 2.322 3.763 1.00 97.56 75 ALA A N 1
ATOM 586 C CA . ALA A 1 75 ? -2.928 1.039 4.457 1.00 97.56 75 ALA A CA 1
ATOM 587 C C . ALA A 1 75 ? -4.063 1.042 5.493 1.00 97.56 75 ALA A C 1
ATOM 589 O O . ALA A 1 75 ? -4.111 1.909 6.360 1.00 97.56 75 ALA A O 1
ATOM 590 N N . GLY A 1 76 ? -4.990 0.091 5.379 1.00 97.31 76 GLY A N 1
ATOM 591 C CA . GLY A 1 76 ? -6.099 -0.103 6.315 1.00 97.31 76 GLY A CA 1
ATOM 592 C C . GLY A 1 76 ? -5.885 -1.356 7.152 1.00 97.31 76 GLY A C 1
ATOM 593 O O . GLY A 1 76 ? -5.583 -2.428 6.613 1.00 97.31 76 GLY A O 1
ATOM 594 N N . GLU A 1 77 ? -6.029 -1.216 8.464 1.00 96.06 77 GLU A N 1
ATOM 595 C CA . GLU A 1 77 ? -5.587 -2.212 9.432 1.00 96.06 77 GLU A CA 1
ATOM 596 C C . GLU A 1 77 ? -6.676 -2.601 10.443 1.00 96.06 77 GLU A C 1
ATOM 598 O O . GLU A 1 77 ? -7.557 -1.817 10.811 1.00 96.06 77 GLU A O 1
ATOM 603 N N . LEU A 1 78 ? -6.598 -3.835 10.954 1.00 95.94 78 LEU A N 1
ATOM 604 C CA . LEU A 1 78 ? -7.517 -4.308 12.002 1.00 95.94 78 LEU A CA 1
ATOM 605 C C . LEU A 1 78 ? -7.268 -3.668 13.372 1.00 95.94 78 LEU A C 1
ATOM 607 O O . LEU A 1 78 ? -8.118 -3.785 14.254 1.00 95.94 78 LEU A O 1
ATOM 611 N N . ASP A 1 79 ? -6.155 -2.954 13.545 1.00 94.44 79 ASP A N 1
ATOM 612 C CA . ASP A 1 79 ? -5.900 -2.128 14.731 1.00 94.44 79 ASP A CA 1
ATOM 613 C C . ASP A 1 79 ? -6.770 -0.855 14.768 1.00 94.44 79 ASP A C 1
ATOM 615 O O . ASP A 1 79 ? -6.634 -0.038 15.679 1.00 94.44 79 ASP A O 1
ATOM 619 N N . LYS A 1 80 ? -7.712 -0.736 13.817 1.00 96.00 80 LYS A N 1
ATOM 620 C CA . LYS A 1 80 ? -8.664 0.367 13.651 1.00 96.00 80 LYS A CA 1
ATOM 621 C C . LYS A 1 80 ? -8.003 1.632 13.109 1.00 96.00 80 LYS A C 1
ATOM 623 O O . LYS A 1 80 ? -8.582 2.711 13.213 1.00 96.00 80 LYS A O 1
ATOM 628 N N . THR A 1 81 ? -6.804 1.518 12.540 1.00 96.50 81 THR A N 1
ATOM 629 C CA . THR A 1 81 ? -6.112 2.640 11.912 1.00 96.50 81 THR A CA 1
ATOM 630 C C . THR A 1 81 ? -6.151 2.576 10.391 1.00 96.50 81 THR A C 1
ATOM 632 O O . THR A 1 81 ? -6.132 1.510 9.768 1.00 96.50 81 THR A O 1
ATOM 635 N N . ILE A 1 82 ? -6.202 3.761 9.790 1.00 96.50 82 ILE A N 1
ATOM 636 C CA . ILE A 1 82 ? -5.891 3.988 8.383 1.00 96.50 82 ILE A CA 1
ATOM 637 C C . ILE A 1 82 ? -4.634 4.851 8.345 1.00 96.50 82 ILE A C 1
ATOM 639 O O . ILE A 1 82 ? -4.603 5.934 8.933 1.00 96.50 82 ILE A O 1
ATOM 643 N N . ARG A 1 83 ? -3.595 4.378 7.657 1.00 96.44 83 ARG A N 1
ATOM 644 C CA . ARG A 1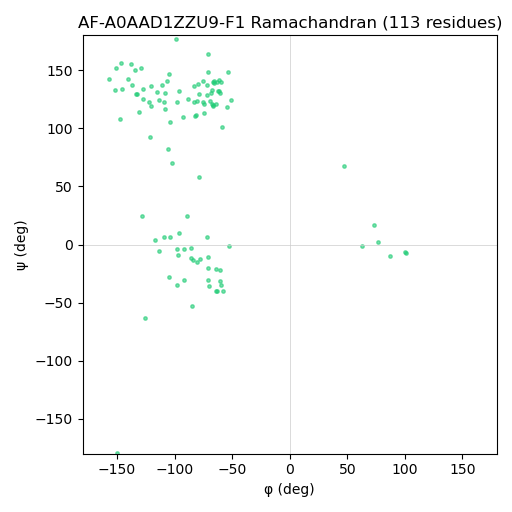 83 ? -2.327 5.094 7.494 1.00 96.44 83 ARG A CA 1
ATOM 645 C C . ARG A 1 83 ? -2.140 5.545 6.055 1.00 96.44 83 ARG A C 1
ATOM 647 O O . ARG A 1 83 ? -2.358 4.782 5.116 1.00 96.44 83 ARG A O 1
ATOM 654 N N . PHE A 1 84 ? -1.674 6.778 5.917 1.00 96.88 84 PHE A N 1
ATOM 655 C CA . PHE A 1 84 ? -1.276 7.398 4.664 1.00 96.88 84 PHE A CA 1
ATOM 656 C C . PHE A 1 84 ? 0.239 7.555 4.640 1.00 96.88 84 PHE A C 1
ATOM 658 O O . PHE A 1 84 ? 0.825 8.184 5.526 1.00 96.88 84 PHE A O 1
ATOM 665 N N . ILE A 1 85 ? 0.873 6.971 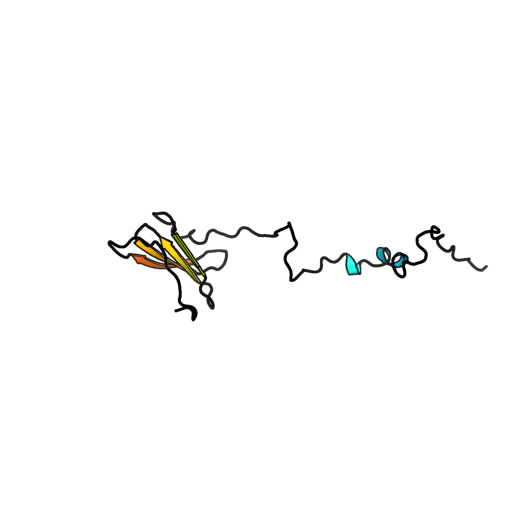3.629 1.00 97.38 85 ILE A N 1
ATOM 666 C CA . ILE A 1 85 ? 2.326 6.872 3.509 1.00 97.38 85 ILE A CA 1
ATOM 667 C C . ILE A 1 85 ? 2.738 7.414 2.144 1.00 97.38 85 ILE A C 1
ATOM 669 O O . ILE A 1 85 ? 2.260 6.946 1.114 1.00 97.38 85 ILE A O 1
ATOM 673 N N . GLN A 1 86 ? 3.644 8.384 2.119 1.00 96.94 86 GLN A N 1
ATOM 674 C CA . GLN A 1 86 ? 4.284 8.834 0.893 1.00 96.94 86 GLN A CA 1
ATOM 675 C C . GLN A 1 86 ? 5.269 7.767 0.411 1.00 96.94 86 GLN A C 1
ATOM 677 O O . GLN A 1 86 ? 6.125 7.352 1.184 1.00 96.94 86 GLN A O 1
ATOM 682 N N . ILE A 1 87 ? 5.197 7.349 -0.853 1.00 96.44 87 ILE A N 1
ATOM 683 C CA . ILE A 1 87 ? 6.072 6.307 -1.411 1.00 96.44 87 ILE A CA 1
ATOM 684 C C . ILE A 1 87 ? 7.154 6.937 -2.284 1.00 96.44 87 ILE A C 1
ATOM 686 O O . ILE A 1 87 ? 6.896 7.371 -3.402 1.00 96.44 87 ILE A O 1
ATOM 690 N N . ASP A 1 88 ? 8.381 6.972 -1.767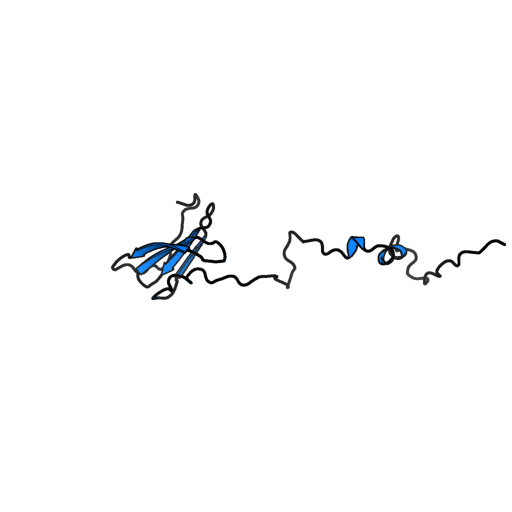 1.00 93.94 88 ASP A N 1
ATOM 691 C CA . ASP A 1 88 ? 9.575 7.450 -2.479 1.00 93.94 88 ASP A CA 1
ATOM 692 C C . ASP A 1 88 ? 10.597 6.328 -2.752 1.00 93.94 88 ASP A C 1
ATOM 694 O O . ASP A 1 88 ? 11.606 6.553 -3.422 1.00 93.94 88 ASP A O 1
ATOM 698 N N . GLY A 1 89 ? 10.355 5.121 -2.223 1.00 92.38 89 GLY A N 1
ATOM 699 C CA . GLY A 1 89 ? 11.240 3.962 -2.347 1.00 92.38 89 GLY A CA 1
ATOM 700 C C . GLY A 1 89 ? 12.474 3.999 -1.439 1.00 92.38 89 GLY A C 1
ATOM 701 O O . GLY A 1 89 ? 13.292 3.080 -1.499 1.00 92.38 89 GLY A O 1
ATOM 702 N N . LYS A 1 90 ? 12.620 5.037 -0.604 1.00 92.94 90 LYS A N 1
ATOM 703 C CA . LYS A 1 90 ? 13.786 5.257 0.266 1.00 92.94 90 LYS A CA 1
ATOM 704 C C . LYS A 1 90 ? 13.385 5.428 1.726 1.00 92.94 90 LYS A C 1
ATOM 706 O O . LYS A 1 90 ? 13.801 4.637 2.565 1.00 92.94 90 LYS A O 1
ATOM 711 N N . LYS A 1 91 ? 12.624 6.478 2.040 1.00 93.31 91 LYS A N 1
ATOM 712 C CA . LYS A 1 91 ? 12.191 6.794 3.408 1.00 93.31 91 LYS A CA 1
ATOM 713 C C . LYS A 1 91 ? 10.778 6.307 3.687 1.00 93.31 91 LYS A C 1
ATOM 715 O O . LYS A 1 91 ? 10.502 5.928 4.818 1.00 93.31 91 LYS A O 1
ATOM 720 N N . ASN A 1 92 ? 9.913 6.347 2.676 1.00 95.94 92 ASN A N 1
ATOM 721 C CA . ASN A 1 92 ? 8.487 6.055 2.759 1.00 95.94 92 ASN A CA 1
ATOM 722 C C . ASN A 1 92 ? 7.806 6.772 3.942 1.00 95.94 92 ASN A C 1
ATOM 724 O O . ASN A 1 92 ? 7.433 6.162 4.945 1.00 95.94 92 ASN A O 1
ATOM 728 N N . ALA A 1 93 ? 7.730 8.104 3.869 1.00 95.88 93 ALA A N 1
ATOM 729 C CA . ALA A 1 93 ? 7.305 8.917 5.001 1.00 95.88 93 ALA A CA 1
ATOM 730 C C . ALA A 1 93 ? 5.834 8.730 5.363 1.00 95.88 93 ALA A C 1
ATOM 732 O O . ALA A 1 93 ? 4.956 8.859 4.514 1.00 95.88 93 ALA A O 1
ATOM 733 N N . LYS A 1 94 ? 5.546 8.499 6.649 1.00 96.00 94 LYS A N 1
ATOM 734 C CA . LYS A 1 94 ? 4.171 8.562 7.151 1.00 96.00 94 LYS A CA 1
ATOM 735 C C . LYS A 1 94 ? 3.676 10.005 7.066 1.00 96.00 94 LYS A C 1
ATOM 737 O O . LYS A 1 94 ? 4.229 10.882 7.725 1.00 96.00 94 LYS A O 1
ATOM 742 N N . ILE A 1 95 ? 2.607 10.222 6.307 1.00 95.94 95 ILE A N 1
ATOM 743 C CA . ILE A 1 95 ? 1.928 11.516 6.211 1.00 95.94 95 ILE A CA 1
ATOM 744 C C . ILE A 1 95 ? 0.930 11.654 7.357 1.00 95.94 95 ILE A C 1
ATOM 746 O O . ILE A 1 95 ? 0.965 12.626 8.106 1.00 95.94 95 ILE A O 1
ATOM 750 N N . GLN A 1 96 ? 0.044 10.669 7.507 1.00 95.44 96 GLN A N 1
ATOM 751 C CA . GLN A 1 96 ? -1.042 10.731 8.479 1.00 95.44 96 GLN A CA 1
ATOM 752 C C . GLN A 1 96 ? -1.441 9.336 8.961 1.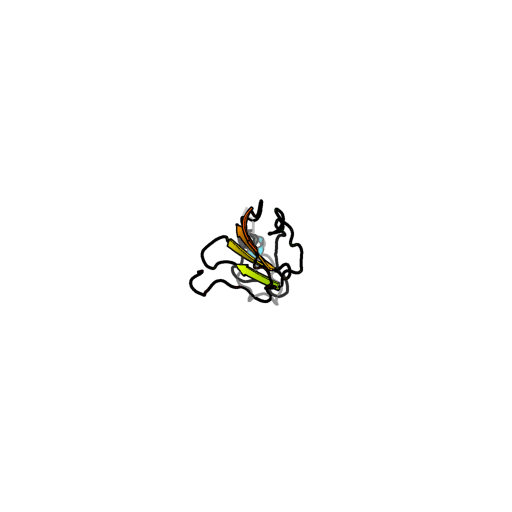00 95.44 96 GLN A C 1
ATOM 754 O O . GLN A 1 96 ? -1.300 8.348 8.244 1.00 95.44 96 GLN A O 1
ATOM 759 N N . SER A 1 97 ? -1.951 9.269 10.188 1.00 95.81 97 SER A N 1
ATOM 760 C CA . SER A 1 97 ? -2.576 8.082 10.766 1.00 95.81 97 SER A CA 1
ATOM 761 C C . SER A 1 97 ? -3.895 8.496 11.407 1.00 95.81 97 SER A C 1
ATOM 763 O O . SER A 1 97 ? -3.933 9.474 12.155 1.00 95.81 97 SER A O 1
ATOM 765 N N . ILE A 1 98 ? -4.971 7.790 11.076 1.00 96.06 98 ILE A N 1
ATOM 766 C CA . ILE A 1 98 ? -6.327 8.070 11.548 1.00 96.06 98 ILE A CA 1
ATOM 767 C C . ILE A 1 98 ? -6.820 6.842 12.301 1.00 96.06 98 ILE A C 1
ATOM 769 O O . ILE A 1 98 ? -6.924 5.768 11.715 1.00 96.06 98 ILE A O 1
ATOM 773 N N . PHE A 1 99 ? -7.135 6.999 13.587 1.00 96.69 99 PHE A N 1
ATOM 774 C CA . PHE A 1 99 ? -7.690 5.936 14.422 1.00 96.69 99 PHE A CA 1
ATOM 775 C C . PHE A 1 99 ? -9.213 6.056 14.517 1.00 96.69 99 PHE A C 1
ATOM 777 O O . PHE A 1 99 ? -9.741 7.072 14.969 1.00 96.69 99 PHE A O 1
ATOM 784 N N . LEU A 1 100 ? -9.917 4.997 14.125 1.00 95.00 100 LEU A N 1
ATOM 785 C CA . LEU A 1 100 ? -11.372 4.901 14.126 1.00 95.00 100 LEU A CA 1
ATOM 786 C C . LEU A 1 100 ? -11.827 3.993 15.275 1.00 95.00 100 LEU A C 1
ATOM 788 O O . LEU A 1 100 ? -12.081 2.800 15.113 1.00 95.00 100 LEU A O 1
ATOM 792 N N . GLY A 1 101 ? -11.911 4.565 16.478 1.00 93.88 101 GLY A N 1
ATOM 793 C CA . GLY A 1 101 ? -12.268 3.838 17.697 1.00 93.88 101 GLY A CA 1
ATOM 794 C C . GLY A 1 101 ? -13.553 3.013 17.554 1.00 93.88 101 GLY A C 1
ATOM 795 O O . GLY A 1 101 ? -14.602 3.539 17.208 1.00 93.88 101 GLY A O 1
ATOM 796 N N . GLY A 1 102 ? -13.457 1.708 17.827 1.00 93.50 102 GLY A N 1
ATOM 797 C CA . GLY A 1 102 ? -14.567 0.752 17.699 1.00 93.50 102 GLY A CA 1
ATOM 798 C C . GLY A 1 102 ? -14.736 0.122 16.310 1.00 93.50 102 GLY A C 1
ATOM 799 O O . GLY A 1 102 ? -15.457 -0.864 16.198 1.00 93.50 102 GLY A O 1
ATOM 800 N N . TYR A 1 103 ? -14.024 0.606 15.288 1.00 95.44 103 TYR A N 1
ATOM 801 C CA . TYR A 1 103 ? -14.225 0.198 13.895 1.00 95.44 103 TYR A CA 1
ATOM 802 C C . TYR A 1 103 ? -12.947 -0.401 13.286 1.00 95.44 103 TYR A C 1
ATOM 804 O O . TYR A 1 103 ? -12.101 0.331 12.773 1.00 95.44 103 TYR A O 1
ATOM 812 N N . PRO A 1 104 ? -12.762 -1.733 13.339 1.00 95.31 104 PRO A N 1
ATOM 813 C CA . PRO A 1 104 ? -11.653 -2.385 12.645 1.00 95.31 104 PRO A CA 1
ATOM 814 C C . PRO A 1 104 ? -11.800 -2.249 11.123 1.00 95.31 104 PRO A C 1
ATOM 816 O O . PRO A 1 104 ? -12.896 -2.399 10.577 1.00 95.31 104 PRO A O 1
ATOM 819 N N . ILE A 1 105 ? -10.693 -1.987 10.422 1.00 97.25 105 ILE A N 1
ATOM 820 C CA . ILE A 1 105 ? -10.721 -1.710 8.983 1.00 97.25 105 ILE A CA 1
ATOM 821 C C . ILE A 1 105 ? -10.514 -3.003 8.200 1.00 97.25 105 ILE A C 1
ATOM 823 O O . ILE A 1 105 ? -9.425 -3.573 8.168 1.00 97.25 105 ILE A O 1
ATOM 827 N N . TYR A 1 106 ? -11.574 -3.469 7.542 1.00 96.19 106 TYR A N 1
ATOM 828 C CA . TYR A 1 106 ? -11.523 -4.649 6.671 1.00 96.19 106 TYR A CA 1
ATOM 829 C C . TYR A 1 106 ? -11.228 -4.302 5.214 1.00 96.19 106 TYR A C 1
ATOM 831 O O . TYR A 1 106 ? -10.628 -5.104 4.498 1.00 96.19 106 TYR A O 1
ATOM 839 N N . LYS A 1 107 ? -11.665 -3.121 4.772 1.00 96.56 107 LYS A N 1
ATOM 840 C CA . LYS A 1 107 ? -11.446 -2.605 3.426 1.00 96.56 107 LYS A CA 1
ATOM 841 C C . LYS A 1 107 ? -11.433 -1.085 3.473 1.00 96.56 107 LYS A C 1
ATOM 843 O O . LYS A 1 107 ? -12.330 -0.481 4.050 1.00 96.56 107 LYS A O 1
ATOM 848 N N . ALA A 1 108 ? -10.442 -0.496 2.830 1.00 96.25 108 ALA A N 1
ATOM 849 C CA . ALA A 1 108 ? -10.359 0.931 2.596 1.00 96.25 108 ALA A CA 1
ATOM 850 C C . ALA A 1 108 ? -9.807 1.167 1.192 1.00 96.25 108 ALA A C 1
ATOM 852 O O . ALA A 1 108 ? -8.956 0.406 0.715 1.00 96.25 108 ALA A O 1
ATOM 853 N N . SER A 1 109 ? -10.336 2.190 0.528 1.00 96.56 109 SER A N 1
ATOM 854 C CA . SER A 1 109 ? -9.895 2.586 -0.799 1.00 96.56 109 SER A CA 1
ATOM 855 C C . SER A 1 109 ? -10.225 4.045 -1.104 1.00 96.56 109 SER A C 1
ATOM 857 O O . SER A 1 109 ? -11.321 4.488 -0.777 1.00 96.56 109 SER A O 1
ATOM 859 N N . PHE A 1 110 ? -9.321 4.725 -1.799 1.00 96.12 110 PHE A N 1
ATOM 860 C CA . PHE A 1 110 ? -9.563 5.892 -2.630 1.00 96.12 110 PHE A CA 1
ATOM 861 C C . PHE A 1 110 ? -10.650 5.628 -3.667 1.00 96.12 110 PHE A C 1
ATOM 863 O O . PHE A 1 110 ? -10.786 4.516 -4.206 1.00 96.12 110 PHE A O 1
ATOM 870 N N . LEU A 1 111 ? -11.378 6.688 -3.983 1.00 94.50 111 LEU A N 1
ATOM 871 C CA . LEU A 1 111 ? -12.330 6.737 -5.074 1.00 94.50 111 LEU A CA 1
ATOM 872 C C . LEU A 1 111 ? -11.610 6.735 -6.442 1.00 94.50 111 LEU A C 1
ATOM 874 O O . LEU A 1 111 ? -10.398 6.955 -6.523 1.00 94.50 111 LEU A O 1
ATOM 878 N N . PRO A 1 112 ? -12.316 6.457 -7.559 1.00 92.00 112 PRO A N 1
ATOM 879 C CA . PRO A 1 112 ? -11.702 6.381 -8.894 1.00 92.00 112 PRO A CA 1
ATOM 880 C C . PRO A 1 112 ? -11.031 7.676 -9.384 1.00 92.00 112 PRO A C 1
ATOM 882 O O . PRO A 1 112 ? -10.190 7.638 -10.293 1.00 92.00 112 PRO A O 1
ATOM 885 N N . ASP A 1 113 ? -11.426 8.813 -8.813 1.00 91.69 113 ASP A N 1
ATOM 886 C CA . ASP A 1 113 ? -10.836 10.132 -9.040 1.00 91.69 113 ASP A CA 1
ATOM 887 C C . ASP A 1 113 ? -9.620 10.414 -8.135 1.00 91.69 113 ASP A C 1
ATOM 889 O O . ASP A 1 113 ? -8.846 11.326 -8.425 1.00 91.69 113 ASP A O 1
ATOM 893 N N . GLY A 1 114 ? -9.396 9.576 -7.119 1.00 83.62 114 GLY A N 1
ATOM 894 C CA . GLY A 1 114 ? -8.317 9.673 -6.139 1.00 83.62 114 GLY A CA 1
ATOM 895 C C . GLY A 1 114 ? -8.736 10.262 -4.790 1.00 83.62 114 GLY A C 1
ATOM 896 O O . GLY A 1 114 ? -7.934 10.225 -3.862 1.00 83.62 114 GLY A O 1
ATOM 897 N N . SER A 1 115 ? -9.962 10.773 -4.652 1.00 82.19 115 SER A N 1
ATOM 898 C CA . SER A 1 115 ? -10.434 11.316 -3.370 1.00 82.19 115 SER A CA 1
ATOM 899 C C . SER A 1 115 ? -10.632 10.263 -2.276 1.00 82.19 115 SER A C 1
ATOM 901 O O . SER A 1 115 ? -10.772 9.055 -2.597 1.00 82.19 115 SER A O 1
#